Protein AF-A0AAN9JNA8-F1 (afdb_monomer_lite)

Organism: Clitoria ternatea (NCBI:txid43366)

InterPro domains:
  IPR052812 Plant DnaJ domain-containing protein [PTHR44272] (5-127)

pLDDT: mean 75.79, std 13.9, range [40.69, 92.31]

Radius of gyration: 27.5 Å; chains: 1; bounding box: 45×48×91 Å

Foldseek 3Di:
DFWDKDWDDDPPDIDIDIDDDPDFDWFQPQVVLPVVCVPPVLVSVLCNLVSGDGDDGDDDDPDDDDDDDDDPDPPDDDDDDDDDDDDDDPPVVVVVVVVVSVVSVVVNVVSVVVSVVVVVVVCVVVVPPPDVVVVVVVVVVPVPDD

Sequence (146 aa):
MSTSEDSAKTGKVTSAGMYFHGFPVYRLDQTMNFISATKDPDTSFFKELDGFQPYELTELKAGTHVFAVYGDNFFKSANYTIEALCVAPFSEEKDNLRNIEAQILSKRTEISKFEAEYIEVKAMLTESPTHPLLTAVALDTKSVSH

Secondary structure (DSSP, 8-state):
-EEEEEEEEETTEEEEEEEEESS--EE--THHHHHHTTT-HHHHHHTTTTT-EE-------SS--------S-TTS----------PPP-HHHHHHHHHHHHHHHHHHHHHHHHHHHHHHHHHHHHH----HHHHHHHHHTSSS--

Structure (mmCIF, N/CA/C/O backbone):
data_AF-A0AAN9JNA8-F1
#
_entry.id   AF-A0AAN9JNA8-F1
#
loop_
_atom_site.group_PDB
_atom_site.id
_atom_site.type_symbol
_atom_site.label_atom_id
_atom_site.label_alt_id
_atom_site.label_comp_id
_atom_site.label_asym_id
_atom_site.label_entity_id
_atom_site.label_seq_id
_atom_site.pdbx_PDB_ins_code
_atom_site.Cartn_x
_atom_site.Cartn_y
_atom_site.Cartn_z
_atom_site.occupancy
_atom_site.B_iso_or_equiv
_atom_site.auth_seq_id
_atom_site.auth_comp_id
_atom_site.auth_asym_id
_atom_site.auth_atom_id
_atom_site.pdbx_PDB_model_num
ATOM 1 N N . MET A 1 1 ? -4.143 -10.482 -7.829 1.00 65.88 1 MET A N 1
ATOM 2 C CA . MET A 1 1 ? -2.981 -9.603 -7.555 1.00 65.88 1 MET A CA 1
ATOM 3 C C . MET A 1 1 ? -3.491 -8.174 -7.583 1.00 65.88 1 MET A C 1
ATOM 5 O O . MET A 1 1 ? -4.210 -7.867 -8.523 1.00 65.88 1 MET A O 1
ATOM 9 N N . SER A 1 2 ? -3.229 -7.361 -6.560 1.00 71.69 2 SER A N 1
ATOM 10 C CA . SER A 1 2 ? -3.632 -5.946 -6.545 1.00 71.69 2 SER A CA 1
ATOM 11 C C . SER A 1 2 ? -2.586 -5.106 -7.289 1.00 71.69 2 SER A C 1
ATOM 13 O O . SER A 1 2 ? -1.413 -5.480 -7.341 1.00 71.69 2 SER A O 1
ATOM 15 N N . THR A 1 3 ? -3.001 -4.005 -7.912 1.00 75.12 3 THR A N 1
ATOM 16 C CA . THR A 1 3 ? -2.146 -3.166 -8.766 1.00 75.12 3 THR A CA 1
ATOM 17 C C . THR A 1 3 ? -2.055 -1.735 -8.255 1.00 75.12 3 THR A C 1
ATOM 19 O O . THR A 1 3 ? -3.066 -1.054 -8.190 1.00 75.12 3 THR A O 1
ATOM 22 N N . SER A 1 4 ? -0.871 -1.237 -7.924 1.00 79.12 4 SER A N 1
ATOM 23 C CA . SER A 1 4 ? -0.694 0.171 -7.543 1.00 79.12 4 SER A CA 1
ATOM 24 C C . SER A 1 4 ? 0.065 0.924 -8.620 1.00 79.12 4 SER A C 1
ATOM 26 O O . SER A 1 4 ? 0.911 0.349 -9.302 1.00 79.12 4 SER A O 1
ATOM 28 N N . GLU A 1 5 ? -0.224 2.210 -8.751 1.00 86.88 5 GLU A N 1
ATOM 29 C CA . GLU A 1 5 ? 0.395 3.087 -9.737 1.00 86.88 5 GLU A CA 1
ATOM 30 C C . GLU A 1 5 ? 0.983 4.309 -9.037 1.00 86.88 5 GLU A C 1
ATOM 32 O O . GLU A 1 5 ? 0.406 4.818 -8.075 1.00 86.88 5 GLU A O 1
ATOM 37 N N . ASP A 1 6 ? 2.122 4.782 -9.532 1.00 87.31 6 ASP A N 1
ATOM 38 C CA . ASP A 1 6 ? 2.710 6.059 -9.131 1.00 87.31 6 ASP A CA 1
ATOM 39 C C . ASP A 1 6 ? 3.233 6.800 -10.363 1.00 87.31 6 ASP A C 1
ATOM 41 O O . ASP A 1 6 ? 3.589 6.192 -11.376 1.00 87.31 6 ASP A O 1
ATOM 45 N N . SER A 1 7 ? 3.288 8.125 -10.289 1.00 89.25 7 SER A N 1
ATOM 46 C CA . SER A 1 7 ? 3.873 8.959 -11.328 1.00 89.25 7 SER A CA 1
ATOM 47 C C . SER A 1 7 ? 4.664 10.103 -10.713 1.00 89.25 7 SER A C 1
ATOM 49 O O . SER A 1 7 ? 4.205 10.785 -9.800 1.00 89.25 7 SER A O 1
ATOM 51 N N . ALA A 1 8 ? 5.844 10.354 -11.266 1.00 90.69 8 ALA A N 1
ATOM 52 C CA . ALA A 1 8 ? 6.719 11.425 -10.829 1.00 90.69 8 ALA A CA 1
ATOM 53 C C . ALA A 1 8 ? 7.223 12.228 -12.026 1.00 90.69 8 ALA A C 1
ATOM 55 O O . ALA A 1 8 ? 7.444 11.707 -13.122 1.00 90.69 8 ALA A O 1
ATOM 56 N N . LYS A 1 9 ? 7.436 13.526 -11.802 1.00 90.06 9 LYS A N 1
ATOM 57 C CA . LYS A 1 9 ? 8.037 14.429 -12.782 1.00 90.06 9 LYS A CA 1
ATOM 58 C C . LYS A 1 9 ? 9.272 15.082 -12.182 1.00 90.06 9 LYS A C 1
ATOM 60 O O . LYS A 1 9 ? 9.165 15.915 -11.286 1.00 90.06 9 LYS A O 1
ATOM 65 N N . THR A 1 10 ? 10.434 14.752 -12.734 1.00 86.75 10 THR A N 1
ATOM 66 C CA . THR A 1 10 ? 11.727 15.298 -12.314 1.00 86.75 10 THR A CA 1
ATOM 67 C C . THR A 1 10 ? 12.309 16.129 -13.450 1.00 86.75 10 THR A C 1
ATOM 69 O O . THR A 1 10 ? 12.844 15.618 -14.437 1.00 86.75 10 THR A O 1
ATOM 72 N N . GLY A 1 11 ? 12.174 17.452 -13.335 1.00 87.56 11 GLY A N 1
ATOM 73 C CA . GLY A 1 11 ? 12.604 18.395 -14.366 1.00 87.56 11 GLY A CA 1
ATOM 74 C C . GLY A 1 11 ? 11.852 18.189 -15.686 1.00 87.56 11 GLY A C 1
ATOM 75 O O . GLY A 1 11 ? 10.663 18.490 -15.788 1.00 87.56 11 GLY A O 1
ATOM 76 N N . LYS A 1 12 ? 12.563 17.700 -16.710 1.00 83.75 12 LYS A N 1
ATOM 77 C CA . LYS A 1 12 ? 12.007 17.403 -18.046 1.00 83.75 12 LYS A CA 1
ATOM 78 C C . LYS A 1 12 ? 11.647 15.927 -18.247 1.00 83.75 12 LYS A C 1
ATOM 80 O O . LYS A 1 12 ? 11.138 15.583 -19.308 1.00 83.75 12 LYS A O 1
ATOM 85 N N . VAL A 1 13 ? 11.931 15.069 -17.269 1.00 82.31 13 VAL A N 1
ATOM 86 C CA . VAL A 1 13 ? 11.678 13.627 -17.344 1.00 82.31 13 VAL A CA 1
ATOM 87 C C . VAL A 1 13 ? 10.426 13.302 -16.542 1.00 82.31 13 VAL A C 1
ATOM 89 O O . VAL A 1 13 ? 10.232 13.828 -15.445 1.00 82.31 13 VAL A O 1
ATOM 92 N N . THR A 1 14 ? 9.582 12.442 -17.103 1.00 87.81 14 THR A N 1
ATOM 93 C CA . THR A 1 14 ? 8.409 11.887 -16.422 1.00 87.81 14 THR A CA 1
ATOM 94 C C . THR A 1 14 ? 8.615 10.386 -16.293 1.00 87.81 14 THR A C 1
ATOM 96 O O . THR A 1 14 ? 9.056 9.749 -17.248 1.00 87.81 14 THR A O 1
ATOM 99 N N . SER A 1 15 ? 8.312 9.837 -15.126 1.00 88.88 15 SER A N 1
ATOM 100 C CA . SER A 1 15 ? 8.359 8.406 -14.840 1.00 88.88 15 SER A CA 1
ATOM 101 C C . SER A 1 15 ? 7.014 7.955 -14.291 1.00 88.88 15 SER A C 1
ATOM 103 O O . SER A 1 15 ? 6.378 8.690 -13.537 1.00 88.88 15 SER A O 1
ATOM 105 N N . ALA A 1 16 ? 6.601 6.747 -14.652 1.00 89.88 16 ALA A N 1
ATOM 106 C CA . ALA A 1 16 ? 5.421 6.098 -14.102 1.00 89.88 16 ALA A CA 1
ATOM 107 C C . ALA A 1 16 ? 5.783 4.670 -13.690 1.00 89.88 16 ALA A C 1
ATOM 109 O O . ALA A 1 16 ? 6.522 3.989 -14.405 1.00 89.88 16 ALA A O 1
ATOM 110 N N . GLY A 1 17 ? 5.285 4.246 -12.533 1.00 88.56 17 GLY A N 1
ATOM 111 C CA . GLY A 1 17 ? 5.477 2.915 -11.977 1.00 88.56 17 GLY A CA 1
ATOM 112 C C . GLY A 1 17 ? 4.152 2.168 -11.899 1.00 88.56 17 GLY A C 1
ATOM 113 O O . GLY A 1 17 ? 3.141 2.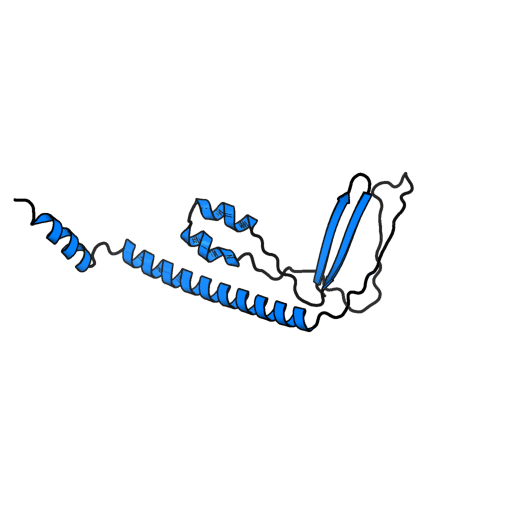742 -11.508 1.00 88.56 17 GLY A O 1
ATOM 114 N N . MET A 1 18 ? 4.179 0.885 -12.257 1.00 87.44 18 MET A N 1
ATOM 115 C CA . MET A 1 18 ? 3.084 -0.069 -12.072 1.00 87.44 18 MET A CA 1
ATOM 116 C C . MET A 1 18 ? 3.588 -1.209 -11.192 1.00 87.44 18 MET A C 1
ATOM 118 O O . MET A 1 18 ? 4.577 -1.864 -11.525 1.00 87.44 18 MET A O 1
ATOM 122 N N . TYR A 1 19 ? 2.907 -1.455 -10.079 1.00 85.44 19 TYR A N 1
ATOM 123 C CA . TYR A 1 19 ? 3.317 -2.408 -9.054 1.00 85.44 19 TYR A CA 1
ATOM 124 C C . TYR A 1 19 ? 2.249 -3.476 -8.874 1.00 85.44 19 TYR A C 1
ATOM 126 O O . TYR A 1 19 ? 1.088 -3.161 -8.632 1.00 85.44 19 TYR A O 1
ATOM 134 N N . PHE A 1 20 ? 2.643 -4.744 -8.943 1.00 82.38 20 PHE A N 1
ATOM 135 C CA . PHE A 1 20 ? 1.740 -5.880 -8.783 1.00 82.38 20 PHE A CA 1
ATOM 136 C C . PHE A 1 20 ? 2.013 -6.559 -7.440 1.00 82.38 20 PHE A C 1
ATOM 138 O O . PHE A 1 20 ? 3.095 -7.100 -7.219 1.00 82.38 20 PHE A O 1
ATOM 145 N N . HIS A 1 21 ? 1.029 -6.562 -6.544 1.00 77.88 21 HIS A N 1
ATOM 146 C CA . HIS A 1 21 ? 1.162 -7.088 -5.190 1.00 77.88 21 HIS A CA 1
ATOM 147 C C . HIS A 1 21 ? 0.342 -8.368 -5.000 1.00 77.88 21 HIS A C 1
ATOM 149 O O . HIS A 1 21 ? -0.845 -8.457 -5.327 1.00 77.88 21 HIS A O 1
ATOM 155 N N . GLY A 1 22 ? 0.975 -9.391 -4.424 1.00 74.81 22 GLY A N 1
ATOM 156 C CA . GLY A 1 22 ? 0.338 -10.666 -4.070 1.00 74.81 22 GLY A CA 1
ATOM 157 C C . GLY A 1 22 ? -0.493 -10.626 -2.779 1.00 74.81 22 GLY A C 1
ATOM 158 O O . GLY A 1 22 ? -0.688 -11.672 -2.158 1.00 74.81 22 GLY A O 1
ATOM 159 N N . PHE A 1 23 ? -0.905 -9.440 -2.333 1.00 76.25 23 PHE A N 1
ATOM 160 C CA . PHE A 1 23 ? -1.652 -9.181 -1.101 1.00 76.25 23 PHE A CA 1
ATOM 161 C C . PHE A 1 23 ? -2.573 -7.959 -1.304 1.00 76.25 23 PHE A C 1
ATOM 163 O O . PHE A 1 23 ? -2.343 -7.182 -2.236 1.00 76.25 23 PHE A O 1
ATOM 170 N N . PRO A 1 24 ? -3.659 -7.812 -0.525 1.00 75.25 24 PRO A N 1
ATOM 171 C CA . PRO A 1 24 ? -4.520 -6.634 -0.614 1.00 75.25 24 PRO A CA 1
ATOM 172 C C . PRO A 1 24 ? -3.742 -5.370 -0.233 1.00 75.25 24 PRO A C 1
ATOM 174 O O . PRO A 1 24 ? -2.963 -5.378 0.709 1.00 75.25 24 PRO A O 1
ATOM 177 N N . VAL A 1 25 ? -3.959 -4.282 -0.968 1.00 76.75 25 VAL A N 1
ATOM 178 C CA . VAL A 1 25 ? -3.448 -2.956 -0.599 1.00 76.75 25 VAL A CA 1
ATOM 179 C C . VAL A 1 25 ? -4.582 -2.224 0.105 1.00 76.75 25 VAL A C 1
ATOM 181 O O . VAL A 1 25 ? -5.724 -2.314 -0.337 1.00 76.75 25 VAL A O 1
ATOM 184 N N . TYR A 1 26 ? -4.294 -1.516 1.191 1.00 76.81 26 TYR A N 1
ATOM 185 C CA . TYR A 1 26 ? -5.291 -0.738 1.925 1.00 76.81 26 TYR A CA 1
ATOM 186 C C . TYR A 1 26 ? -5.103 0.743 1.643 1.00 76.81 26 TYR A C 1
ATOM 188 O O . TYR A 1 26 ? -3.976 1.242 1.601 1.00 76.81 26 TYR A O 1
ATOM 196 N N . ARG A 1 27 ? -6.214 1.460 1.476 1.00 71.00 27 ARG A N 1
ATOM 197 C CA . ARG A 1 27 ? -6.192 2.921 1.464 1.00 71.00 27 ARG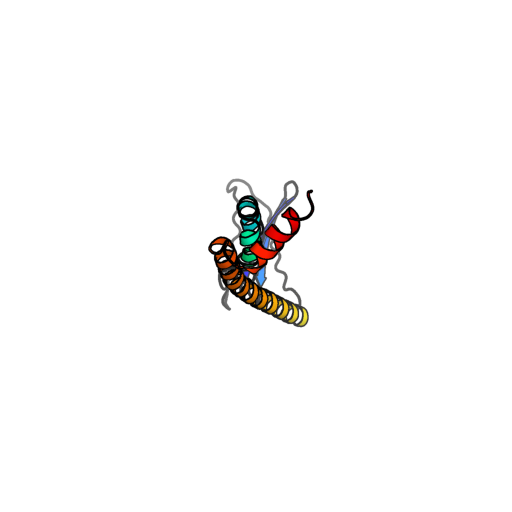 A CA 1
ATOM 198 C C . ARG A 1 27 ? -6.362 3.395 2.900 1.00 71.00 27 ARG A C 1
ATOM 200 O O . ARG A 1 27 ? -7.215 2.889 3.615 1.00 71.00 27 ARG A O 1
ATOM 207 N N . LEU A 1 28 ? -5.553 4.361 3.309 1.00 68.38 28 LEU A N 1
ATOM 208 C CA . LEU A 1 28 ? -5.748 5.129 4.535 1.00 68.38 28 LEU A CA 1
ATOM 209 C C . LEU A 1 28 ? -6.056 6.555 4.099 1.00 68.38 28 LEU A C 1
ATOM 211 O O . LEU A 1 28 ? -5.143 7.342 3.854 1.00 68.38 28 LEU A O 1
ATOM 215 N N . ASP A 1 29 ? -7.337 6.880 3.918 1.00 63.69 29 ASP A N 1
ATOM 216 C CA . ASP A 1 29 ? -7.716 8.255 3.590 1.00 63.69 29 ASP A CA 1
ATOM 217 C C . ASP A 1 29 ? -7.713 9.121 4.856 1.00 63.69 29 ASP A C 1
ATOM 219 O O . ASP A 1 29 ? -8.734 9.331 5.505 1.00 63.69 29 ASP A O 1
ATOM 223 N N . GLN A 1 30 ? -6.531 9.619 5.222 1.00 56.78 30 GLN A N 1
ATOM 224 C CA . GLN A 1 30 ? -6.364 10.518 6.366 1.00 56.78 30 GLN A CA 1
ATOM 225 C C . GLN A 1 30 ? -7.066 11.871 6.157 1.00 56.78 30 GLN A C 1
ATOM 227 O O . GLN A 1 30 ? -7.362 12.565 7.127 1.00 56.78 30 GLN A O 1
ATOM 232 N N . THR A 1 31 ? -7.368 12.254 4.910 1.00 55.25 31 THR A N 1
ATOM 233 C CA . THR A 1 31 ? -7.917 13.583 4.589 1.00 55.25 31 THR A CA 1
ATOM 234 C C . THR A 1 31 ? -9.409 13.664 4.921 1.00 55.25 31 THR A C 1
ATOM 236 O O . THR A 1 31 ? -9.905 14.726 5.298 1.00 55.25 31 THR A O 1
ATOM 239 N N . MET A 1 32 ? -10.108 12.525 4.876 1.00 53.78 32 MET A N 1
ATOM 240 C CA . MET A 1 32 ? -11.522 12.406 5.245 1.00 53.78 32 MET A CA 1
ATOM 241 C C . MET A 1 32 ? -11.773 12.710 6.740 1.00 53.78 32 MET A C 1
ATOM 243 O O . MET A 1 32 ? -12.819 13.260 7.079 1.00 53.78 32 MET A O 1
ATOM 247 N N . ASN A 1 33 ? -10.799 12.435 7.623 1.00 54.12 33 ASN A N 1
ATOM 248 C CA . ASN A 1 33 ? -10.950 12.571 9.082 1.00 54.12 33 ASN A CA 1
ATOM 249 C C . ASN A 1 33 ? -10.790 14.008 9.611 1.00 54.12 33 ASN A C 1
ATOM 251 O O . ASN A 1 33 ? -11.372 14.358 10.640 1.00 54.12 33 ASN A O 1
ATOM 255 N N . PHE A 1 34 ? -10.042 14.875 8.919 1.00 52.09 34 PHE A N 1
ATOM 256 C CA . PHE A 1 34 ? -9.763 16.233 9.412 1.00 52.09 34 PHE A CA 1
ATOM 257 C C . PHE A 1 34 ? -10.968 17.181 9.320 1.00 52.09 34 PHE A C 1
ATOM 259 O O . PHE A 1 34 ? -11.140 18.054 10.172 1.00 52.09 34 PHE A O 1
ATOM 266 N N . ILE A 1 35 ? -11.825 17.022 8.306 1.00 54.03 35 ILE A N 1
ATOM 267 C CA . ILE A 1 35 ? -12.976 17.917 8.090 1.00 54.03 35 ILE A CA 1
ATOM 268 C C . ILE A 1 35 ? -14.110 17.609 9.087 1.00 54.03 35 ILE A C 1
ATOM 270 O O . ILE A 1 35 ? -14.823 18.519 9.507 1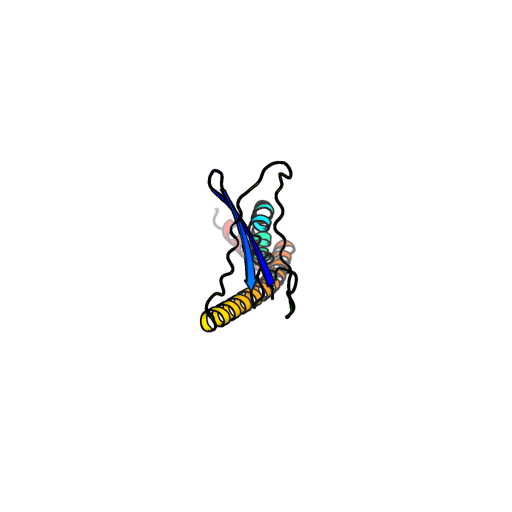.00 54.03 35 ILE A O 1
ATOM 274 N N . SER A 1 36 ? -14.255 16.354 9.525 1.00 53.19 36 SER A N 1
ATOM 275 C CA . SER A 1 36 ? -15.228 15.946 10.552 1.00 53.19 36 SER A CA 1
ATOM 276 C C . SER A 1 36 ? -14.819 16.328 11.980 1.00 53.19 36 SER A C 1
ATOM 278 O O . SER A 1 36 ? -15.693 16.614 12.799 1.00 53.19 36 SER A O 1
ATOM 280 N N . ALA A 1 37 ? -13.515 16.402 12.270 1.00 55.03 37 ALA A N 1
ATOM 281 C CA . ALA A 1 37 ? -12.973 16.684 13.607 1.00 55.03 37 ALA A CA 1
ATOM 282 C C . ALA A 1 37 ? -13.308 18.076 14.167 1.00 55.03 37 ALA A C 1
ATOM 284 O O . ALA A 1 37 ? -13.290 18.283 15.376 1.00 55.03 37 ALA A O 1
ATOM 285 N N . THR A 1 38 ? -13.656 19.039 13.311 1.00 57.31 38 THR A N 1
ATOM 286 C CA . THR A 1 38 ? -13.967 20.417 13.736 1.00 57.31 38 THR A CA 1
ATOM 287 C C . THR A 1 38 ? -15.411 20.626 14.196 1.00 57.31 38 THR A C 1
ATOM 289 O O . THR A 1 38 ? -15.708 21.676 14.763 1.00 57.31 38 THR A O 1
ATOM 292 N N . LYS A 1 39 ? -16.315 19.662 13.972 1.00 62.19 39 LYS A N 1
ATOM 293 C CA . LYS A 1 39 ? -17.730 19.764 14.379 1.00 62.19 39 LYS A CA 1
ATOM 294 C C . LYS A 1 39 ? -18.094 18.864 15.556 1.00 62.19 39 LYS A C 1
ATOM 296 O O . LYS A 1 39 ? -18.938 19.258 16.353 1.00 62.19 39 LYS A O 1
ATOM 301 N N . ASP A 1 40 ? -17.472 17.692 15.656 1.00 73.81 40 ASP A N 1
ATOM 302 C CA . ASP A 1 40 ? -17.687 16.742 16.747 1.00 73.81 40 ASP A CA 1
ATOM 303 C C . ASP A 1 40 ? -16.400 15.929 16.994 1.00 73.81 40 ASP A C 1
ATOM 305 O O . ASP A 1 40 ? -16.125 14.972 16.259 1.00 73.81 40 ASP A O 1
ATOM 309 N N . PRO A 1 41 ? -15.575 16.333 17.978 1.00 74.44 41 PRO A N 1
ATOM 310 C CA . PRO A 1 41 ? -14.294 15.689 18.239 1.00 74.44 41 PRO A CA 1
ATOM 311 C C . PRO A 1 41 ? -14.452 14.227 18.680 1.00 74.44 41 PRO A C 1
ATOM 313 O O . PRO A 1 41 ? -13.637 13.399 18.273 1.00 74.44 41 PRO A O 1
ATOM 316 N N . ASP A 1 42 ? -15.519 13.883 19.411 1.00 76.81 42 ASP A N 1
ATOM 317 C CA . ASP A 1 42 ? -15.756 12.515 19.892 1.00 76.81 42 ASP A CA 1
ATOM 318 C C . ASP A 1 42 ? -16.049 11.584 18.706 1.00 76.81 42 ASP A C 1
ATOM 320 O O . ASP A 1 42 ? -15.375 10.574 18.506 1.00 76.81 42 ASP A O 1
ATOM 324 N N . THR A 1 43 ? -16.987 11.978 17.841 1.00 75.31 43 THR A N 1
ATOM 325 C CA . THR A 1 43 ? -17.338 11.209 16.634 1.00 75.31 43 THR A CA 1
ATOM 326 C C . THR A 1 43 ? -16.166 11.110 15.650 1.00 75.31 43 THR A C 1
ATOM 328 O O . THR A 1 43 ? -16.033 10.123 14.928 1.00 75.31 43 THR A O 1
ATOM 331 N N . SER A 1 44 ? -15.292 12.118 15.598 1.00 74.81 44 SER A N 1
ATOM 332 C CA . SER A 1 44 ? -14.120 12.084 14.717 1.00 74.81 44 SER A CA 1
ATOM 333 C C . SER A 1 44 ? -13.065 11.070 15.148 1.00 74.81 44 SER A C 1
ATOM 335 O O . SER A 1 44 ? -12.444 10.445 14.290 1.00 74.81 44 SER A O 1
ATOM 337 N N . PHE A 1 45 ? -12.912 10.866 16.459 1.00 80.44 45 PHE A N 1
ATOM 338 C CA . PHE A 1 45 ? -12.012 9.863 17.012 1.00 80.44 45 PHE A CA 1
ATOM 339 C C . PHE A 1 45 ? -12.507 8.446 16.693 1.00 80.44 45 PHE A C 1
ATOM 341 O O . PHE A 1 45 ? -11.740 7.611 16.219 1.00 80.44 45 PHE A O 1
ATOM 348 N N . PHE A 1 46 ? -13.808 8.180 16.860 1.00 82.31 46 PHE A N 1
ATOM 349 C CA . PHE A 1 46 ? -14.371 6.853 16.571 1.00 82.31 46 PHE A CA 1
ATOM 350 C C . PHE A 1 46 ? -14.308 6.469 15.088 1.00 82.31 46 PHE A C 1
ATOM 352 O O . PHE A 1 46 ? -14.176 5.293 14.752 1.00 82.31 46 PHE A O 1
ATOM 359 N N . LYS A 1 47 ? -14.313 7.460 14.192 1.00 81.25 47 LYS A N 1
ATOM 360 C CA . LYS A 1 47 ? -14.233 7.250 12.740 1.00 81.25 47 LYS A CA 1
ATOM 361 C C . LYS A 1 47 ? -12.810 7.216 12.196 1.00 81.25 47 LYS A C 1
ATOM 363 O O . LYS A 1 47 ? -12.627 7.036 10.994 1.00 81.25 47 LYS A O 1
ATOM 368 N N . GLU A 1 48 ? -11.790 7.329 13.049 1.00 80.19 48 GLU A N 1
ATOM 369 C CA . GLU A 1 48 ? -10.403 7.457 12.597 1.00 80.19 48 GLU A CA 1
ATOM 370 C C . GLU A 1 48 ? -9.957 6.273 11.717 1.00 80.19 48 GLU A C 1
ATOM 372 O O . GLU A 1 48 ? -9.264 6.453 10.712 1.00 80.19 48 GLU A O 1
ATOM 377 N N . LEU A 1 49 ? -10.427 5.065 12.044 1.00 80.88 49 LEU A N 1
ATOM 378 C CA . LEU A 1 49 ? -10.111 3.836 11.314 1.00 80.88 49 LEU A CA 1
ATOM 379 C C . LEU A 1 49 ? -11.117 3.474 10.209 1.00 80.88 49 LEU A C 1
ATOM 381 O O . LEU A 1 49 ? -10.902 2.481 9.514 1.00 80.88 49 LEU A O 1
ATOM 385 N N . ASP A 1 50 ? -12.184 4.248 9.986 1.00 77.31 50 ASP A N 1
ATOM 386 C CA . ASP A 1 50 ? -13.173 3.932 8.939 1.00 77.31 50 ASP A CA 1
ATOM 387 C C . ASP A 1 50 ? -12.610 4.037 7.524 1.00 77.31 50 ASP A C 1
ATOM 389 O O . ASP A 1 50 ? -13.064 3.337 6.609 1.00 77.31 50 ASP A O 1
ATOM 393 N N . GLY A 1 51 ? -11.591 4.882 7.366 1.00 73.88 51 GLY A N 1
ATOM 394 C CA . GLY A 1 51 ? -10.840 5.015 6.129 1.00 73.88 51 GLY A CA 1
ATOM 395 C C . GLY A 1 51 ? -10.003 3.783 5.795 1.00 73.88 51 GLY A C 1
ATOM 396 O O . GLY A 1 51 ? -9.640 3.641 4.633 1.00 73.88 51 GLY A O 1
ATOM 397 N N . PHE A 1 52 ? -9.718 2.894 6.760 1.00 80.75 52 PHE A N 1
ATOM 398 C CA . PHE A 1 52 ? -8.959 1.664 6.530 1.00 80.75 52 PHE A CA 1
ATOM 399 C C . PHE A 1 52 ? -9.835 0.628 5.822 1.00 80.75 52 PHE A C 1
ATOM 401 O O . PHE A 1 52 ? -10.523 -0.191 6.442 1.00 80.75 52 PHE A O 1
ATOM 408 N N . GLN A 1 53 ? -9.825 0.693 4.494 1.00 73.19 53 GLN A N 1
ATOM 409 C CA . GLN A 1 53 ? -10.575 -0.212 3.631 1.00 73.19 53 GLN A CA 1
ATOM 410 C C . GLN A 1 53 ? -9.643 -0.884 2.620 1.00 73.19 53 GLN A C 1
ATOM 412 O O . GLN A 1 53 ? -8.708 -0.236 2.127 1.00 73.19 53 GLN A O 1
ATOM 417 N N . PRO A 1 54 ? -9.881 -2.173 2.302 1.00 73.75 54 PRO A N 1
ATOM 418 C CA . PRO A 1 54 ? -9.209 -2.825 1.190 1.00 73.75 54 PRO A CA 1
ATOM 419 C C . PRO A 1 54 ? -9.463 -2.015 -0.078 1.00 73.75 54 PRO A C 1
ATOM 421 O O . PRO A 1 54 ? -10.603 -1.690 -0.407 1.00 73.75 54 PRO A O 1
ATOM 424 N N . TYR A 1 55 ? -8.398 -1.662 -0.775 1.00 69.69 55 TYR A N 1
ATOM 425 C CA . TYR A 1 55 ? -8.484 -0.933 -2.023 1.00 69.69 55 TYR A CA 1
ATOM 426 C C . TYR A 1 55 ? -8.862 -1.924 -3.133 1.00 69.69 55 TYR A C 1
ATOM 428 O O . TYR A 1 55 ? -8.139 -2.894 -3.382 1.00 69.69 55 TYR A O 1
ATOM 436 N N . GLU A 1 56 ? -10.024 -1.723 -3.764 1.00 57.97 56 GLU A N 1
ATOM 437 C CA . GLU A 1 56 ? -10.449 -2.539 -4.903 1.00 57.97 56 GLU A CA 1
ATOM 438 C C . GLU A 1 56 ? -9.544 -2.242 -6.096 1.00 57.97 56 GLU A C 1
ATOM 440 O O . GLU A 1 56 ? -9.547 -1.142 -6.646 1.00 57.97 56 GLU A O 1
ATOM 445 N N . LEU A 1 57 ? -8.753 -3.235 -6.491 1.00 61.97 57 LEU A N 1
ATOM 446 C CA . LEU A 1 57 ? -7.861 -3.130 -7.632 1.00 61.97 57 LEU A CA 1
ATOM 447 C C . LEU A 1 57 ? -8.023 -4.314 -8.562 1.00 61.97 57 LEU A C 1
ATOM 449 O O . LEU A 1 57 ? -8.207 -5.456 -8.137 1.00 61.97 57 LEU A O 1
ATOM 453 N N . THR A 1 58 ? -7.911 -3.995 -9.845 1.00 61.94 58 THR A N 1
ATOM 454 C CA . THR A 1 58 ? -8.021 -4.897 -10.982 1.00 61.94 58 THR A CA 1
ATOM 455 C C . THR A 1 58 ? -7.144 -6.127 -10.782 1.00 61.94 58 THR A C 1
ATOM 457 O O . THR A 1 58 ? -5.917 -6.043 -10.731 1.00 61.94 58 THR A O 1
ATOM 460 N N . GLU A 1 59 ? -7.773 -7.295 -10.669 1.00 64.81 59 GLU A N 1
ATOM 461 C CA . GLU A 1 59 ? -7.041 -8.543 -10.518 1.00 64.81 59 GLU A CA 1
ATOM 462 C C . GLU A 1 59 ? -6.320 -8.897 -11.823 1.00 64.81 59 GLU A C 1
ATOM 464 O O . GLU A 1 59 ? -6.948 -9.245 -12.826 1.00 64.81 59 GLU A O 1
ATOM 469 N N . LEU A 1 60 ? -4.985 -8.883 -11.799 1.00 73.25 60 LEU A N 1
ATOM 470 C CA . LEU A 1 60 ? -4.203 -9.444 -12.895 1.00 73.25 60 LEU A CA 1
ATOM 471 C C . LEU A 1 60 ? -4.185 -10.978 -12.794 1.00 73.25 60 LEU A C 1
ATOM 473 O O . LEU A 1 60 ? -3.592 -11.543 -11.871 1.00 73.25 60 LEU A O 1
ATOM 477 N N . LYS A 1 61 ? -4.843 -11.653 -13.742 1.00 79.50 61 LYS A N 1
ATOM 478 C CA . LYS A 1 61 ? -4.862 -13.123 -13.834 1.00 79.50 61 LYS A CA 1
ATOM 479 C C . LYS A 1 61 ? -3.560 -13.662 -14.421 1.00 79.50 61 LYS A C 1
ATOM 481 O O . LYS A 1 61 ? -2.879 -12.971 -15.173 1.00 79.50 61 LYS A O 1
ATOM 486 N N . ALA A 1 62 ? -3.226 -14.917 -14.127 1.00 81.75 62 ALA A N 1
ATOM 487 C CA . ALA A 1 62 ? -2.118 -15.587 -14.802 1.00 81.75 62 ALA A CA 1
ATOM 488 C C . ALA A 1 62 ? -2.375 -15.634 -16.318 1.00 81.75 62 ALA A C 1
ATOM 490 O O . ALA A 1 62 ? -3.459 -16.022 -16.754 1.00 81.75 62 ALA A O 1
ATOM 491 N N . GLY A 1 63 ? -1.390 -15.223 -17.114 1.00 85.56 63 GLY A N 1
ATOM 492 C CA . GLY A 1 63 ? -1.517 -15.179 -18.566 1.00 85.56 63 GLY A CA 1
ATOM 493 C C . GLY A 1 63 ? -0.564 -14.186 -19.217 1.00 85.56 63 GLY A C 1
ATOM 494 O O . GLY A 1 63 ? 0.256 -13.551 -18.555 1.00 85.56 63 GLY A O 1
ATOM 495 N N . THR A 1 64 ? -0.677 -14.074 -20.535 1.00 88.12 64 THR A N 1
ATOM 496 C CA . THR A 1 64 ? 0.043 -13.071 -21.318 1.00 88.12 64 THR A CA 1
ATOM 497 C C . THR A 1 64 ? -0.675 -11.733 -21.213 1.00 88.12 64 THR A C 1
ATOM 499 O O . THR A 1 64 ? -1.854 -11.636 -21.549 1.00 88.12 64 THR A O 1
ATOM 502 N N . HIS A 1 65 ? 0.058 -10.705 -20.794 1.00 84.19 65 HIS A N 1
ATOM 503 C CA . HIS A 1 65 ? -0.434 -9.333 -20.688 1.00 84.19 65 HIS A CA 1
ATOM 504 C C . HIS A 1 65 ? 0.292 -8.439 -21.680 1.00 84.19 65 HIS A C 1
ATOM 506 O O . HIS A 1 65 ? 1.482 -8.625 -21.936 1.00 84.19 65 HIS A O 1
ATOM 512 N N . VAL A 1 66 ? -0.431 -7.475 -22.242 1.00 86.50 66 VAL A N 1
ATOM 513 C CA . VAL A 1 66 ? 0.114 -6.501 -23.187 1.00 86.50 66 VAL A CA 1
ATOM 514 C C . VAL A 1 66 ? 0.136 -5.141 -22.510 1.00 86.50 66 VAL A C 1
ATOM 516 O O . VAL A 1 66 ? -0.898 -4.651 -22.065 1.00 86.50 66 VAL A O 1
ATOM 519 N N . PHE A 1 67 ? 1.318 -4.533 -22.465 1.00 81.81 67 PHE A N 1
ATOM 520 C CA . PHE A 1 67 ? 1.514 -3.173 -21.979 1.00 81.81 67 PHE A CA 1
ATOM 521 C C . PHE A 1 67 ? 1.767 -2.257 -23.170 1.00 81.81 67 PHE A C 1
ATOM 523 O O . PHE A 1 67 ? 2.615 -2.551 -24.013 1.00 81.81 67 PHE A O 1
ATOM 530 N N . ALA A 1 68 ? 1.029 -1.155 -23.240 1.00 83.56 68 ALA A N 1
ATOM 531 C CA . ALA A 1 68 ? 1.167 -0.167 -24.297 1.00 83.56 68 ALA A CA 1
ATOM 532 C C . ALA A 1 68 ? 1.575 1.180 -23.695 1.00 83.56 68 ALA A C 1
ATOM 534 O O . ALA A 1 68 ? 0.966 1.652 -22.737 1.00 83.56 68 ALA A O 1
ATOM 535 N N . VAL A 1 69 ? 2.614 1.789 -24.266 1.00 79.94 69 VAL A N 1
ATOM 536 C CA . VAL A 1 69 ? 3.106 3.112 -23.873 1.00 79.94 69 VAL A CA 1
ATOM 537 C C . VAL A 1 69 ? 2.709 4.099 -24.960 1.00 79.94 69 VAL A C 1
ATOM 539 O O . VAL A 1 69 ? 3.123 3.955 -26.110 1.00 79.94 69 VAL A O 1
ATOM 542 N N . TYR A 1 70 ? 1.903 5.094 -24.594 1.00 79.69 70 TYR A N 1
ATOM 543 C CA . TYR A 1 70 ? 1.445 6.137 -25.506 1.00 79.69 70 TYR A CA 1
ATOM 544 C C . TYR A 1 70 ? 2.035 7.485 -25.105 1.00 79.69 70 TYR A C 1
ATOM 546 O O . TYR A 1 70 ? 2.018 7.865 -23.935 1.00 79.69 70 TYR A O 1
ATOM 554 N N . GLY A 1 71 ? 2.555 8.209 -26.093 1.00 76.25 71 GLY A N 1
ATOM 555 C CA . GLY A 1 71 ? 2.940 9.603 -25.935 1.00 76.25 71 GLY A CA 1
ATOM 556 C C . GLY A 1 71 ? 1.743 10.527 -26.116 1.00 76.25 71 GLY A C 1
ATOM 557 O O . GLY A 1 71 ? 0.876 10.285 -26.952 1.00 76.25 71 GLY A O 1
ATOM 558 N N . ASP A 1 72 ? 1.733 11.623 -25.369 1.00 75.81 72 ASP A N 1
ATOM 559 C CA . ASP A 1 72 ? 0.806 12.742 -25.550 1.00 75.81 72 ASP A CA 1
ATOM 560 C C . ASP A 1 72 ? 1.075 13.528 -26.853 1.00 75.81 72 ASP A C 1
ATOM 562 O O . ASP A 1 72 ? 0.187 14.189 -27.389 1.00 75.81 72 ASP A O 1
ATOM 566 N N . ASN A 1 73 ? 2.292 13.427 -27.401 1.00 74.00 73 ASN A N 1
ATOM 567 C CA . ASN A 1 73 ? 2.725 14.107 -28.618 1.00 74.00 73 ASN A CA 1
ATOM 568 C C . ASN A 1 73 ? 2.959 13.141 -29.787 1.00 74.00 73 ASN A C 1
ATOM 570 O O . ASN A 1 73 ? 4.033 12.565 -29.929 1.00 74.00 73 ASN A O 1
ATOM 574 N N . PHE A 1 74 ? 2.000 13.068 -30.711 1.00 74.44 74 PHE A N 1
ATOM 575 C CA . PHE A 1 74 ? 2.131 12.292 -31.955 1.00 74.44 74 PHE A CA 1
ATOM 576 C C . PHE A 1 74 ? 3.119 12.895 -32.969 1.00 74.44 74 PHE A C 1
ATOM 578 O O . PHE A 1 74 ? 3.587 12.204 -33.869 1.00 74.44 74 PHE A O 1
ATOM 585 N N . PHE A 1 75 ? 3.444 14.186 -32.840 1.00 77.69 75 PHE A N 1
ATOM 586 C CA . PHE A 1 75 ? 4.276 14.921 -33.803 1.00 77.69 75 PHE A CA 1
ATOM 587 C C . PHE A 1 75 ? 5.774 14.913 -33.477 1.00 77.69 75 PHE A C 1
ATOM 589 O O . PHE A 1 75 ? 6.577 15.372 -34.288 1.00 77.69 75 PHE A O 1
ATOM 596 N N . LYS A 1 76 ? 6.168 14.445 -32.288 1.00 78.69 76 LYS A N 1
ATOM 597 C CA . LYS A 1 76 ? 7.563 14.459 -31.834 1.00 78.69 76 LYS A CA 1
ATOM 598 C C . LYS A 1 76 ? 7.946 13.085 -31.313 1.00 78.69 76 LYS A C 1
ATOM 600 O O . LYS A 1 76 ? 7.255 12.527 -30.472 1.00 78.69 76 LYS A O 1
ATOM 605 N N . SER A 1 77 ? 9.075 12.569 -31.785 1.00 78.50 77 SER A N 1
ATOM 606 C CA . SER A 1 77 ? 9.657 11.345 -31.244 1.00 78.50 77 SER A CA 1
ATOM 607 C C . SER A 1 77 ? 10.069 11.558 -29.788 1.00 78.50 77 SER A C 1
ATOM 609 O O . SER A 1 77 ? 10.744 12.542 -29.473 1.00 78.50 77 SER A O 1
ATOM 611 N N . ALA A 1 78 ? 9.718 10.612 -28.927 1.00 80.12 78 ALA A N 1
ATOM 612 C CA . ALA A 1 78 ? 10.172 10.549 -27.548 1.00 80.12 78 ALA A CA 1
ATOM 613 C C . ALA A 1 78 ? 10.951 9.250 -27.326 1.00 80.12 78 ALA A C 1
ATOM 615 O O . ALA A 1 78 ? 10.685 8.235 -27.970 1.00 80.12 78 ALA A O 1
ATOM 616 N N . ASN A 1 79 ? 11.930 9.301 -26.427 1.00 85.38 79 ASN A N 1
ATOM 617 C CA . ASN A 1 79 ? 12.663 8.120 -25.992 1.00 85.38 79 ASN A CA 1
ATOM 618 C C . ASN A 1 79 ? 12.005 7.595 -24.720 1.00 85.38 79 ASN A C 1
ATOM 620 O O . ASN A 1 79 ? 11.830 8.353 -23.766 1.00 85.38 79 ASN A O 1
ATOM 624 N N . TYR A 1 80 ? 11.667 6.310 -24.718 1.00 85.44 80 TYR A N 1
ATOM 625 C CA . TYR A 1 80 ? 11.085 5.626 -23.572 1.00 85.44 80 TYR A CA 1
ATOM 626 C C . TYR A 1 80 ? 12.012 4.501 -23.135 1.00 85.44 80 TYR A C 1
ATOM 628 O O . TYR A 1 80 ? 12.535 3.763 -23.971 1.00 85.44 80 TYR A O 1
ATOM 636 N N . THR A 1 81 ? 12.160 4.352 -21.826 1.00 89.12 81 THR A N 1
ATOM 637 C CA . THR A 1 81 ? 12.810 3.199 -21.209 1.00 89.12 81 THR A CA 1
ATOM 638 C C . THR A 1 81 ? 11.753 2.475 -20.395 1.00 89.12 81 THR A C 1
ATOM 640 O O . THR A 1 81 ? 11.068 3.100 -19.587 1.00 89.12 81 THR A O 1
ATOM 643 N N . ILE A 1 82 ? 11.597 1.175 -20.636 1.00 88.56 82 ILE A N 1
ATOM 644 C CA . ILE A 1 82 ? 10.691 0.315 -19.875 1.00 88.56 82 ILE A CA 1
ATOM 645 C C . ILE A 1 82 ? 11.559 -0.662 -19.097 1.00 88.56 82 ILE A C 1
ATOM 647 O O . ILE A 1 82 ? 12.360 -1.385 -19.688 1.00 88.56 82 ILE A O 1
ATOM 651 N N . GLU A 1 83 ? 11.379 -0.689 -17.783 1.00 90.06 83 GLU A N 1
ATOM 652 C CA . GLU A 1 83 ? 12.088 -1.597 -16.890 1.00 90.06 83 GLU A CA 1
ATOM 653 C C . GLU A 1 83 ? 11.076 -2.480 -16.167 1.00 90.06 83 GLU A C 1
ATOM 655 O O . GLU A 1 83 ? 10.073 -2.002 -15.637 1.00 90.06 83 GLU A O 1
ATOM 660 N N . ALA A 1 84 ? 11.340 -3.785 -16.166 1.00 88.50 84 ALA A N 1
ATOM 661 C CA . ALA A 1 84 ? 10.559 -4.766 -15.433 1.00 88.50 84 ALA A CA 1
ATOM 662 C C . ALA A 1 84 ? 11.453 -5.382 -14.359 1.00 88.50 84 ALA A C 1
ATOM 664 O O . ALA A 1 84 ? 12.449 -6.038 -14.664 1.00 88.50 84 ALA A O 1
ATOM 665 N N . LEU A 1 85 ? 11.095 -5.156 -13.099 1.00 86.31 85 LEU A N 1
ATOM 666 C CA . LEU A 1 85 ? 11.836 -5.648 -11.946 1.00 86.31 85 LEU A CA 1
ATOM 667 C C . LEU A 1 85 ? 10.976 -6.665 -11.204 1.00 86.31 85 LEU A C 1
ATOM 669 O O . LEU A 1 85 ? 9.868 -6.359 -10.766 1.00 86.31 85 LEU A O 1
ATOM 673 N N . CYS A 1 86 ? 11.497 -7.882 -11.058 1.00 82.25 86 CYS A N 1
ATOM 674 C CA . CYS A 1 86 ? 10.918 -8.870 -10.159 1.00 82.25 86 CYS A CA 1
ATOM 675 C C . CYS A 1 86 ? 11.588 -8.705 -8.797 1.00 82.25 86 CYS A C 1
ATOM 677 O O . CYS A 1 86 ? 12.791 -8.931 -8.659 1.00 82.25 86 CYS A O 1
ATOM 679 N N . VAL A 1 87 ? 10.820 -8.263 -7.807 1.00 78.31 87 VAL A N 1
ATOM 680 C CA . VAL A 1 87 ? 11.322 -8.112 -6.440 1.00 78.31 87 VAL A CA 1
ATOM 681 C C . VAL A 1 87 ? 11.509 -9.501 -5.825 1.00 78.31 87 VAL A C 1
ATOM 683 O O . VAL A 1 87 ? 10.755 -10.430 -6.122 1.00 78.31 87 VAL A O 1
ATOM 686 N N . ALA A 1 88 ? 12.531 -9.651 -4.981 1.00 80.75 88 ALA A N 1
ATOM 687 C CA . ALA A 1 88 ? 12.761 -10.887 -4.244 1.00 80.75 88 ALA A CA 1
ATOM 688 C C . ALA A 1 88 ? 11.524 -11.280 -3.403 1.00 80.75 88 ALA A C 1
ATOM 690 O O . ALA A 1 88 ? 10.742 -10.410 -3.004 1.00 80.75 88 ALA A O 1
ATOM 691 N N . PRO A 1 89 ? 11.331 -12.578 -3.107 1.00 75.38 89 PRO A N 1
ATOM 692 C CA . PRO A 1 89 ? 10.271 -13.011 -2.204 1.00 75.38 89 PRO A CA 1
ATOM 693 C C . PRO A 1 89 ? 10.429 -12.348 -0.826 1.00 75.38 89 PRO A C 1
ATOM 695 O O . PRO A 1 89 ? 11.521 -12.363 -0.270 1.00 75.38 89 PRO A O 1
ATOM 698 N N . PHE A 1 90 ? 9.342 -11.807 -0.273 1.00 78.44 90 PHE A N 1
ATOM 699 C CA . PHE A 1 90 ? 9.305 -11.087 1.014 1.00 78.44 90 PHE A CA 1
ATOM 700 C C . PHE A 1 90 ? 8.364 -11.796 2.012 1.00 78.44 90 PHE A C 1
ATOM 702 O O . PHE A 1 90 ? 7.412 -11.221 2.533 1.00 78.44 90 PHE A O 1
ATOM 709 N N . SER A 1 91 ? 8.521 -13.114 2.186 1.00 78.69 91 SER A N 1
ATOM 710 C CA . SER A 1 91 ? 7.514 -13.949 2.865 1.00 78.69 91 SER A CA 1
ATOM 711 C C . SER A 1 91 ? 7.281 -13.590 4.335 1.00 78.69 91 SER A C 1
ATOM 713 O O . SER A 1 91 ? 6.133 -13.587 4.768 1.00 78.69 91 SER A O 1
ATOM 715 N N . GLU A 1 92 ? 8.332 -13.269 5.091 1.00 84.25 92 GLU A N 1
ATOM 716 C CA . GLU A 1 92 ? 8.213 -12.945 6.519 1.00 84.25 92 GLU A CA 1
ATOM 717 C C . GLU A 1 92 ? 7.563 -11.572 6.725 1.00 84.25 92 GLU A C 1
ATOM 719 O O . GLU A 1 92 ? 6.615 -11.426 7.499 1.00 84.25 92 GLU A O 1
ATOM 724 N N . GLU A 1 93 ? 8.012 -10.567 5.973 1.00 85.00 93 GLU A N 1
ATOM 725 C CA . GLU A 1 93 ? 7.462 -9.215 6.016 1.00 85.00 93 GLU A CA 1
ATOM 726 C C . GLU A 1 93 ? 5.999 -9.199 5.576 1.00 85.00 93 GLU A C 1
ATOM 728 O O . GLU A 1 93 ? 5.187 -8.476 6.154 1.00 85.00 93 GLU A O 1
ATOM 733 N N . LYS A 1 94 ? 5.642 -10.033 4.592 1.00 82.44 94 LYS A N 1
ATOM 734 C CA . LYS A 1 94 ? 4.259 -10.226 4.150 1.00 82.44 94 LYS A CA 1
ATOM 735 C C . LYS A 1 94 ? 3.367 -10.748 5.275 1.00 82.44 94 LYS A C 1
ATOM 737 O O . LYS A 1 94 ? 2.257 -10.246 5.450 1.00 82.44 94 LYS A O 1
ATOM 742 N N . ASP A 1 95 ? 3.821 -11.759 6.008 1.00 85.94 95 ASP A N 1
ATOM 743 C CA . ASP A 1 95 ? 3.042 -12.344 7.099 1.00 85.94 95 ASP A CA 1
ATOM 744 C C . ASP A 1 95 ? 2.913 -11.364 8.269 1.00 85.94 95 ASP A C 1
ATOM 746 O O . ASP A 1 95 ? 1.832 -11.217 8.843 1.00 85.94 95 ASP A O 1
ATOM 750 N N . ASN A 1 96 ? 3.978 -10.616 8.569 1.00 89.06 96 ASN A N 1
ATOM 751 C CA . ASN A 1 96 ? 3.926 -9.536 9.548 1.00 89.06 96 ASN A CA 1
ATOM 752 C C . ASN A 1 96 ? 2.921 -8.447 9.134 1.00 89.06 96 ASN A C 1
ATOM 754 O O . ASN A 1 96 ? 2.060 -8.072 9.929 1.00 89.06 96 ASN A O 1
ATOM 758 N N . LEU A 1 97 ? 2.960 -7.999 7.875 1.00 86.38 97 LEU A N 1
ATOM 759 C CA . LEU A 1 97 ? 2.014 -7.014 7.349 1.00 86.38 97 LEU A CA 1
ATOM 760 C C . LEU A 1 97 ? 0.568 -7.504 7.501 1.00 86.38 97 LEU A C 1
ATOM 762 O O . LEU A 1 97 ? -0.267 -6.787 8.046 1.00 86.38 97 LEU A O 1
ATOM 766 N N . ARG A 1 98 ? 0.297 -8.763 7.141 1.00 84.94 98 ARG A N 1
ATOM 767 C CA . ARG A 1 98 ? -1.023 -9.387 7.307 1.00 84.94 98 ARG A CA 1
ATOM 768 C C . ARG A 1 98 ? -1.477 -9.430 8.771 1.00 84.94 98 ARG A C 1
ATOM 770 O O . ARG A 1 98 ? -2.655 -9.217 9.058 1.00 84.94 98 ARG A O 1
ATOM 777 N N . ASN A 1 99 ? -0.564 -9.701 9.702 1.00 89.94 99 ASN A N 1
ATOM 778 C CA . ASN A 1 99 ? -0.869 -9.697 11.133 1.00 89.94 99 ASN A CA 1
ATOM 779 C C . ASN A 1 99 ? -1.207 -8.291 11.644 1.00 89.94 99 ASN A C 1
ATOM 781 O O . ASN A 1 99 ? -2.121 -8.138 12.454 1.00 89.94 99 ASN A O 1
ATOM 785 N N . ILE A 1 100 ? -0.494 -7.263 11.178 1.00 90.25 100 ILE A N 1
ATOM 786 C CA . ILE A 1 100 ? -0.784 -5.866 11.523 1.00 90.25 100 ILE A CA 1
ATOM 787 C C . ILE A 1 100 ? -2.131 -5.431 10.934 1.00 90.25 100 I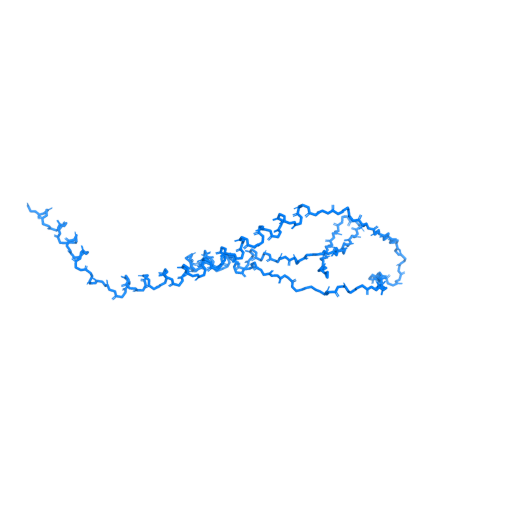LE A C 1
ATOM 789 O O . ILE A 1 100 ? -2.942 -4.848 11.649 1.00 90.25 100 ILE A O 1
ATOM 793 N N . GLU A 1 101 ? -2.420 -5.771 9.677 1.00 87.94 101 GLU A N 1
ATOM 794 C CA . GLU A 1 101 ? -3.718 -5.508 9.038 1.00 87.94 101 GLU A CA 1
ATOM 795 C C . GLU A 1 101 ? -4.876 -6.127 9.834 1.00 87.94 101 GLU A C 1
ATOM 797 O O . GLU A 1 101 ? -5.870 -5.456 10.117 1.00 87.94 101 GLU A O 1
ATOM 802 N N . ALA A 1 102 ? -4.732 -7.385 10.263 1.00 88.88 102 ALA A N 1
ATOM 803 C CA . ALA A 1 102 ? -5.731 -8.062 11.084 1.00 88.88 102 ALA A CA 1
ATOM 804 C C . ALA A 1 102 ? -5.949 -7.358 12.435 1.00 88.88 102 ALA A C 1
ATOM 806 O O . ALA A 1 102 ? -7.088 -7.209 12.880 1.00 88.88 102 ALA A O 1
ATOM 807 N N . GLN A 1 103 ? -4.876 -6.875 13.069 1.00 92.31 103 GLN A N 1
ATOM 808 C CA . GLN A 1 103 ? -4.975 -6.101 14.308 1.00 92.31 103 GLN A CA 1
ATOM 809 C C . GLN A 1 103 ? -5.689 -4.761 14.101 1.00 92.31 103 GLN A C 1
ATOM 811 O O . GLN A 1 103 ? -6.508 -4.381 14.936 1.00 92.31 103 GLN A O 1
ATOM 816 N N . ILE A 1 104 ? -5.425 -4.053 12.997 1.00 89.94 104 ILE A N 1
ATOM 817 C CA . ILE A 1 104 ? -6.116 -2.795 12.669 1.00 89.94 104 ILE A CA 1
ATOM 818 C C . ILE A 1 104 ? -7.618 -3.046 12.471 1.00 89.94 104 ILE A C 1
ATOM 820 O O . ILE A 1 104 ? -8.438 -2.305 13.010 1.00 89.94 104 ILE A O 1
ATOM 824 N N . LEU A 1 105 ? -7.994 -4.120 11.768 1.00 88.00 105 LEU A N 1
ATOM 825 C CA . LEU A 1 105 ? -9.399 -4.496 11.564 1.00 88.00 105 LEU A CA 1
ATOM 826 C C . LEU A 1 105 ? -10.107 -4.892 12.872 1.00 88.00 105 LEU A C 1
ATOM 828 O O . LEU A 1 105 ? -11.263 -4.512 13.079 1.00 88.00 105 LEU A O 1
ATOM 832 N N . SER A 1 106 ? -9.417 -5.603 13.772 1.00 91.44 106 SER A N 1
ATOM 833 C CA . SER A 1 106 ? -9.935 -5.897 15.119 1.00 91.44 106 SER A CA 1
ATOM 834 C C . SER A 1 106 ? -10.207 -4.608 15.885 1.00 91.44 106 SER A C 1
ATOM 836 O O . SER A 1 106 ? -11.330 -4.378 16.328 1.00 91.44 106 SER A O 1
ATOM 838 N N . LYS A 1 107 ? -9.214 -3.710 15.943 1.00 91.81 107 LYS A N 1
ATOM 839 C CA . LYS A 1 107 ? -9.341 -2.420 16.629 1.00 91.81 107 LYS A CA 1
ATOM 840 C C . LYS A 1 107 ? -10.464 -1.568 16.063 1.00 91.81 107 LYS A C 1
ATOM 842 O O . LYS A 1 107 ? -11.195 -0.960 16.831 1.00 91.81 107 LYS A O 1
ATOM 847 N N . ARG A 1 108 ? -10.649 -1.546 14.741 1.00 87.94 108 ARG A N 1
ATOM 848 C CA . ARG A 1 108 ? -11.780 -0.846 14.118 1.00 87.94 108 ARG A CA 1
ATOM 849 C C . ARG A 1 108 ? -13.113 -1.363 14.660 1.00 87.94 108 ARG A C 1
ATOM 851 O O . ARG A 1 108 ? -13.968 -0.572 15.035 1.00 87.94 108 ARG A O 1
ATOM 858 N N . THR A 1 109 ? -13.261 -2.681 14.750 1.00 88.94 109 THR A N 1
ATOM 859 C CA . THR A 1 109 ? -14.482 -3.314 15.269 1.00 88.94 109 THR A CA 1
ATOM 860 C C . THR A 1 109 ? -14.693 -2.997 16.752 1.00 88.94 109 THR A C 1
ATOM 862 O O . THR A 1 109 ? -15.809 -2.697 17.172 1.00 88.94 109 THR A O 1
ATOM 865 N N . GLU A 1 110 ? -13.621 -3.029 17.545 1.00 92.12 110 GLU A N 1
ATOM 866 C CA . GLU A 1 110 ? -13.646 -2.667 18.966 1.00 92.12 110 GLU A CA 1
ATOM 867 C C . GLU A 1 110 ? -14.045 -1.199 19.175 1.00 92.12 110 GLU A C 1
ATOM 869 O O . GLU A 1 110 ? -14.907 -0.917 20.004 1.00 92.12 110 GLU A O 1
ATOM 874 N N . ILE A 1 111 ? -13.480 -0.279 18.385 1.00 89.69 111 ILE A N 1
ATOM 875 C CA . ILE A 1 111 ? -13.798 1.155 18.417 1.00 89.69 111 ILE A CA 1
ATOM 876 C C . ILE A 1 111 ? -15.267 1.392 18.056 1.00 89.69 111 ILE A C 1
ATOM 878 O O . ILE A 1 111 ? -15.953 2.086 18.799 1.00 89.69 111 ILE A O 1
ATOM 882 N N . SER A 1 112 ? -15.782 0.778 16.984 1.00 87.06 112 SER A N 1
ATOM 883 C CA . SER A 1 112 ? -17.195 0.921 16.600 1.00 87.06 112 SER A CA 1
ATOM 884 C C . SER A 1 112 ? -18.156 0.378 17.662 1.00 87.06 112 SER A C 1
ATOM 886 O O . SER A 1 112 ? -19.227 0.940 17.880 1.00 87.06 112 SER A O 1
ATOM 888 N N . LYS A 1 113 ? -17.788 -0.709 18.353 1.00 90.00 113 LYS A N 1
ATOM 889 C CA . LYS A 1 113 ? -18.584 -1.229 19.471 1.00 90.00 113 LYS A CA 1
ATOM 890 C C . LYS A 1 113 ? -18.583 -0.252 20.649 1.00 90.00 113 LYS A C 1
ATOM 892 O O . LYS A 1 113 ? -19.637 0.037 21.207 1.00 90.00 113 LYS A O 1
ATOM 897 N N . PHE A 1 114 ? -17.409 0.255 21.008 1.00 91.25 114 PHE A N 1
ATOM 898 C CA . PHE A 1 114 ? -17.260 1.191 22.114 1.00 91.25 114 PHE A CA 1
ATOM 899 C C . PHE A 1 114 ? -17.950 2.539 21.838 1.00 91.25 114 PHE A C 1
ATOM 901 O O . PHE A 1 114 ? -18.537 3.108 22.752 1.00 91.25 114 PHE A O 1
ATOM 908 N N . GLU A 1 115 ? -17.957 3.024 20.591 1.00 89.06 115 GLU A N 1
ATOM 909 C CA . GLU A 1 115 ? -18.718 4.215 20.178 1.00 89.06 115 GLU A CA 1
ATOM 910 C C . GLU A 1 115 ? -20.210 4.075 20.519 1.00 89.06 115 GLU A C 1
ATOM 912 O O . GLU A 1 115 ? -20.802 4.988 21.094 1.00 89.06 115 GLU A O 1
ATOM 917 N N . ALA A 1 116 ? -20.811 2.918 20.222 1.00 87.38 116 ALA A N 1
ATOM 918 C CA . ALA A 1 116 ? -22.220 2.664 20.517 1.00 87.38 116 ALA A CA 1
ATOM 919 C C . ALA A 1 116 ? -22.513 2.714 22.029 1.00 87.38 116 ALA A C 1
ATOM 921 O O . ALA A 1 116 ? -23.460 3.380 22.449 1.00 87.38 116 ALA A O 1
ATOM 922 N N . GLU A 1 117 ? -21.669 2.070 22.842 1.00 90.69 117 GLU A N 1
ATOM 923 C CA . GLU A 1 117 ? -21.774 2.086 24.309 1.00 90.69 117 GLU A CA 1
ATOM 924 C C . GLU A 1 117 ? -21.587 3.509 24.872 1.00 90.69 117 GLU A C 1
ATOM 926 O O . GLU A 1 117 ? -22.323 3.948 25.758 1.00 90.69 117 GLU A O 1
ATOM 931 N N . TYR A 1 118 ? -20.631 4.266 24.327 1.00 88.62 118 TYR A N 1
ATOM 932 C CA . TYR A 1 118 ? -20.362 5.646 24.723 1.00 88.62 118 TYR A CA 1
ATOM 933 C C . TYR A 1 118 ? -21.553 6.573 24.442 1.00 88.62 118 TYR A C 1
ATOM 935 O O . TYR A 1 118 ? -21.936 7.361 25.311 1.00 88.62 118 TYR A O 1
ATOM 943 N N . ILE A 1 119 ? -22.164 6.471 23.256 1.00 86.75 119 ILE A N 1
ATOM 944 C CA . ILE A 1 119 ? -23.339 7.271 22.880 1.00 86.75 119 ILE A CA 1
ATOM 945 C C . ILE A 1 119 ? -24.521 6.975 23.814 1.00 86.75 119 ILE A C 1
ATOM 947 O O . ILE A 1 119 ? -25.188 7.911 24.259 1.00 86.75 119 ILE A O 1
ATOM 951 N N . GLU A 1 120 ? -24.753 5.705 24.158 1.00 88.38 120 GLU A N 1
ATOM 952 C CA . GLU A 1 120 ? -25.822 5.295 25.077 1.00 88.38 120 GLU A CA 1
ATOM 953 C C . GLU A 1 120 ? -25.637 5.907 26.476 1.00 88.38 120 GLU A C 1
ATOM 955 O O . GLU A 1 120 ? -26.542 6.559 27.004 1.00 88.38 120 GLU A O 1
ATOM 960 N N . VAL A 1 121 ? -24.439 5.784 27.057 1.00 89.56 121 VAL A N 1
ATOM 961 C CA . VAL A 1 121 ? -24.132 6.347 28.383 1.00 89.56 121 VAL A CA 1
ATOM 962 C C . VAL A 1 121 ? -24.211 7.878 28.376 1.00 89.56 121 VAL A C 1
ATOM 964 O O . VAL A 1 121 ? -24.740 8.484 29.314 1.00 89.56 121 VAL A O 1
ATOM 967 N N . LYS A 1 122 ? -23.726 8.527 27.310 1.00 86.81 122 LYS A N 1
ATOM 968 C CA . LYS A 1 122 ? -23.790 9.987 27.144 1.00 86.81 122 LYS A CA 1
ATOM 969 C C . LYS A 1 122 ? -25.237 10.481 27.072 1.00 86.81 122 LYS A C 1
ATOM 971 O O . LYS A 1 122 ? -25.553 11.507 27.681 1.00 86.81 122 LYS A O 1
ATOM 976 N N . ALA A 1 123 ? -26.120 9.751 26.389 1.00 86.19 123 ALA A N 1
ATOM 977 C CA . ALA A 1 123 ? -27.547 10.059 26.339 1.00 86.19 123 ALA A CA 1
ATOM 978 C C . ALA A 1 123 ? -28.198 9.940 27.726 1.00 86.19 123 ALA A C 1
ATOM 980 O O . ALA A 1 123 ? -28.834 10.893 28.171 1.00 86.19 123 ALA A O 1
ATOM 981 N N . MET A 1 124 ? -27.944 8.853 28.467 1.00 81.88 124 MET A N 1
ATOM 982 C CA . MET A 1 124 ? -28.479 8.667 29.826 1.00 81.88 124 MET A CA 1
ATOM 983 C C . MET A 1 124 ? -28.077 9.797 30.785 1.00 81.88 124 MET A C 1
ATOM 985 O O . MET A 1 124 ? -28.911 10.288 31.548 1.00 81.88 124 MET A O 1
ATOM 989 N N . LEU A 1 125 ? -26.816 10.237 30.730 1.00 81.88 125 LEU A N 1
ATOM 990 C CA . LEU A 1 125 ? -26.313 11.351 31.541 1.00 81.88 125 LEU A CA 1
ATOM 991 C C . LEU A 1 125 ? -26.926 12.702 31.147 1.00 81.88 125 LEU A C 1
ATOM 993 O O . LEU A 1 125 ? -27.082 13.572 32.001 1.00 81.88 125 LEU A O 1
ATOM 997 N N . THR A 1 126 ? -27.271 12.883 29.871 1.00 79.56 126 THR A N 1
ATOM 998 C CA . THR A 1 126 ? -27.833 14.141 29.357 1.00 79.56 126 THR A CA 1
ATOM 999 C C . THR A 1 126 ? -29.348 14.223 29.576 1.00 79.56 126 THR A C 1
ATOM 1001 O O . THR A 1 126 ? -29.858 15.287 29.920 1.00 79.56 126 THR A O 1
ATOM 1004 N N . GLU A 1 127 ? -30.076 13.111 29.427 1.00 67.94 127 GLU A N 1
ATOM 1005 C CA . GLU A 1 127 ? -31.531 13.038 29.635 1.00 67.94 127 GLU A CA 1
ATOM 1006 C C . GLU A 1 127 ? -31.924 12.935 31.117 1.00 67.94 127 GLU A C 1
ATOM 1008 O O . GLU A 1 127 ? -33.050 13.276 31.478 1.00 67.94 127 GLU A O 1
ATOM 1013 N N . SER A 1 128 ? -31.000 12.528 31.993 1.00 52.38 128 SER A N 1
ATOM 1014 C CA . SER A 1 128 ? -31.231 12.434 33.438 1.00 52.38 128 SER A CA 1
ATOM 1015 C C . SER A 1 128 ? -30.465 13.511 34.221 1.00 52.38 128 SER A C 1
ATOM 1017 O O . SER A 1 128 ? -29.471 13.191 34.875 1.00 52.38 128 SER A O 1
ATOM 1019 N N . PRO A 1 129 ? -30.948 14.767 34.327 1.00 52.12 129 PRO A N 1
ATOM 1020 C CA . PRO A 1 129 ? -30.436 15.701 35.334 1.00 52.12 129 PRO A CA 1
ATOM 1021 C C . PRO A 1 129 ? -30.838 15.302 36.772 1.00 52.12 129 PRO A C 1
ATOM 1023 O O . PRO A 1 129 ? -30.695 16.089 37.704 1.00 52.12 129 PRO A O 1
ATOM 1026 N N . THR A 1 130 ? -31.376 14.097 36.985 1.00 52.91 130 THR A N 1
ATOM 1027 C CA . THR A 1 130 ? -32.028 13.684 38.234 1.00 52.91 130 THR A CA 1
ATOM 1028 C C . THR A 1 130 ? -31.473 12.364 38.767 1.00 52.91 130 THR A C 1
ATOM 1030 O O . THR A 1 130 ? -32.224 11.486 39.177 1.00 52.91 130 THR A O 1
ATOM 1033 N N . HIS A 1 131 ? -30.148 12.204 38.800 1.00 48.47 131 HIS A N 1
ATOM 1034 C CA . HIS A 1 131 ? -29.550 11.205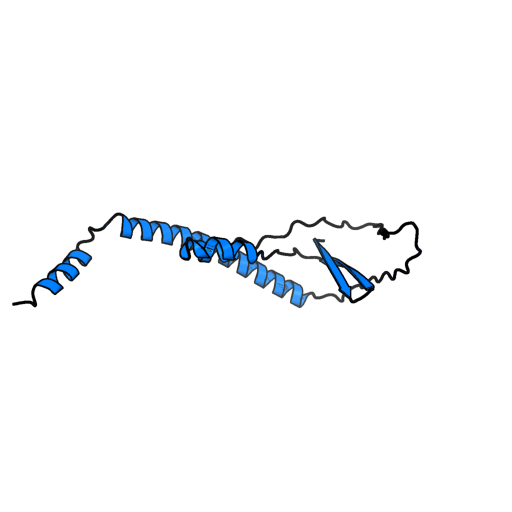 39.687 1.00 48.47 131 HIS A CA 1
ATOM 1035 C C . HIS A 1 131 ? -29.325 11.856 41.068 1.00 48.47 131 HIS A C 1
ATOM 1037 O O . HIS A 1 131 ? -28.560 12.821 41.161 1.00 48.47 131 HIS A O 1
ATOM 1043 N N . PRO A 1 132 ? -29.948 11.361 42.157 1.00 52.12 132 PRO A N 1
ATOM 1044 C CA . PRO A 1 132 ? -29.950 12.021 43.472 1.00 52.12 132 PRO A CA 1
ATOM 1045 C C . PRO A 1 132 ? -28.559 12.217 44.107 1.00 52.12 132 PRO A C 1
ATOM 1047 O O . PRO A 1 132 ? -28.422 12.963 45.074 1.00 52.12 132 PRO A O 1
ATOM 1050 N N . LEU A 1 133 ? -27.510 11.607 43.545 1.00 50.91 133 LEU A N 1
ATOM 1051 C CA . LEU A 1 133 ? -26.125 11.787 43.987 1.00 50.91 133 LEU A CA 1
ATOM 1052 C C . LEU A 1 133 ? -25.518 13.135 43.556 1.00 50.91 133 LEU A C 1
ATOM 1054 O O . LEU A 1 133 ? -24.692 13.672 44.287 1.00 50.91 133 LEU A O 1
ATOM 1058 N N . LEU A 1 134 ? -25.950 13.731 42.435 1.00 49.69 134 LEU A N 1
ATOM 1059 C CA . LEU A 1 134 ? -25.484 15.070 42.030 1.00 49.69 134 LEU A CA 1
ATOM 1060 C C . LEU A 1 134 ? -26.221 16.191 42.774 1.00 49.69 134 LEU A C 1
ATOM 1062 O O . LEU A 1 134 ? -25.626 17.223 43.081 1.00 49.69 134 LEU A O 1
ATOM 1066 N N . THR A 1 135 ? -27.486 15.973 43.151 1.00 46.22 135 THR A N 1
ATOM 1067 C CA . THR A 1 135 ? -28.223 16.910 44.012 1.00 46.22 135 THR A CA 1
ATOM 1068 C C . THR A 1 135 ? -27.619 16.979 45.417 1.00 46.22 135 THR A C 1
ATOM 1070 O O . THR A 1 135 ? -27.573 18.060 45.997 1.00 46.22 135 THR A O 1
ATOM 1073 N N . ALA A 1 136 ? -27.089 15.870 45.947 1.00 49.00 136 ALA A N 1
AT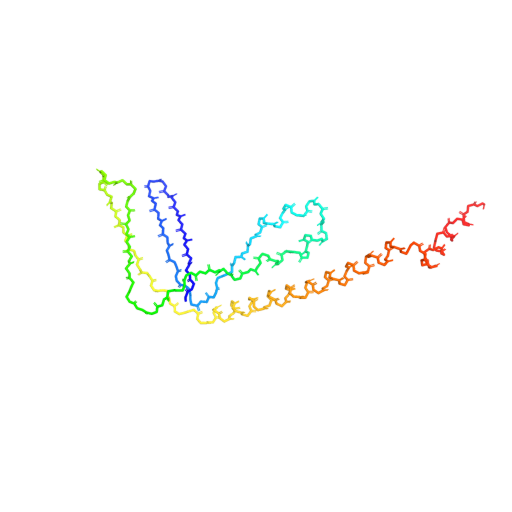OM 1074 C CA . ALA A 1 136 ? -26.416 15.864 47.246 1.00 49.00 136 ALA A CA 1
ATOM 1075 C C . ALA A 1 136 ? -25.141 16.732 47.249 1.00 49.00 136 ALA A C 1
ATOM 1077 O O . ALA A 1 136 ? -24.966 17.549 48.148 1.00 49.00 136 ALA A O 1
ATOM 1078 N N . VAL A 1 137 ? -24.306 16.646 46.205 1.00 53.72 137 VAL A N 1
ATOM 1079 C CA . VAL A 1 137 ? -23.082 17.469 46.087 1.00 53.72 137 VAL A CA 1
ATOM 1080 C C . VAL A 1 137 ? -23.409 18.956 45.865 1.00 53.72 137 VAL A C 1
ATOM 1082 O O . VAL A 1 137 ? -22.712 19.839 46.367 1.00 53.72 137 VAL A O 1
ATOM 1085 N N . ALA A 1 138 ? -24.502 19.260 45.159 1.00 50.12 138 ALA A N 1
ATOM 1086 C CA . ALA A 1 138 ? -24.942 20.637 44.930 1.00 50.12 138 ALA A CA 1
ATOM 1087 C C . ALA A 1 138 ? -25.588 21.302 46.166 1.00 50.12 138 ALA A C 1
ATOM 1089 O O . ALA A 1 138 ? -25.597 22.530 46.260 1.00 50.12 138 ALA A O 1
ATOM 1090 N N . LEU A 1 139 ? -26.131 20.524 47.108 1.00 50.53 139 LEU A N 1
ATOM 1091 C CA . LEU A 1 139 ? -26.723 21.052 48.344 1.00 50.53 139 LEU A CA 1
ATOM 1092 C C . LEU A 1 139 ? -25.691 21.227 49.467 1.00 50.53 139 LEU A C 1
ATOM 1094 O O . LEU A 1 139 ? -25.808 22.177 50.240 1.00 50.53 139 LEU A O 1
ATOM 1098 N N . ASP A 1 140 ? -24.650 20.394 49.511 1.00 45.56 140 ASP A N 1
ATOM 1099 C CA . ASP A 1 140 ? -23.606 20.455 50.548 1.00 45.56 140 ASP A CA 1
ATOM 1100 C C . ASP A 1 140 ? -22.671 21.675 50.389 1.00 45.56 140 ASP A C 1
ATOM 1102 O O . ASP A 1 140 ? -22.100 22.192 51.345 1.00 45.56 140 ASP A O 1
ATOM 1106 N N . THR A 1 141 ? -22.572 22.232 49.177 1.00 51.31 141 THR A N 1
ATOM 1107 C CA . THR A 1 141 ? -21.778 23.448 48.908 1.00 51.31 141 THR A CA 1
ATOM 1108 C C . THR A 1 141 ? -22.507 24.757 49.232 1.00 51.31 141 THR A C 1
ATOM 1110 O O . THR A 1 141 ? -21.883 25.816 49.225 1.00 51.31 141 THR A O 1
ATOM 1113 N N . LYS A 1 142 ? -23.810 24.715 49.555 1.00 49.22 142 LYS A N 1
ATOM 1114 C CA . LYS A 1 142 ? -24.607 25.903 49.920 1.00 49.22 142 LYS A CA 1
ATOM 1115 C C . LYS A 1 142 ? -24.807 26.099 51.425 1.00 49.22 142 LYS A C 1
ATOM 1117 O O . LYS A 1 142 ? -25.272 27.168 51.810 1.00 49.22 142 LYS A O 1
ATOM 1122 N N . SER A 1 143 ? -24.462 25.130 52.279 1.00 49.12 143 SER A N 1
ATOM 1123 C CA . SER A 1 143 ? -24.640 25.259 53.738 1.00 49.12 143 SER A CA 1
ATOM 1124 C C . SER A 1 143 ? -23.422 25.811 54.487 1.00 49.12 143 SER A C 1
ATOM 1126 O O . SER A 1 143 ? -23.492 25.987 55.700 1.00 49.12 143 SER A O 1
ATOM 1128 N N . VAL A 1 144 ? -22.321 26.125 53.796 1.00 48.38 144 VAL A N 1
ATOM 1129 C CA . VAL A 1 144 ? -21.133 26.778 54.380 1.00 48.38 144 VAL A CA 1
ATOM 1130 C C . VAL A 1 144 ? -21.082 28.234 53.913 1.00 48.38 144 VAL A C 1
ATOM 1132 O O . VAL A 1 144 ? -20.183 28.664 53.196 1.00 48.38 144 VAL A O 1
ATOM 1135 N N . SER A 1 145 ? -22.126 29.000 54.216 1.00 49.50 145 SER A N 1
ATOM 1136 C CA . SER A 1 145 ? -22.181 30.447 53.968 1.00 49.50 145 SER A CA 1
ATOM 1137 C C . SER A 1 145 ? -23.170 31.105 54.929 1.00 49.50 145 SER A C 1
ATOM 1139 O O . SER A 1 145 ? -24.191 31.625 54.491 1.00 49.50 145 SER A O 1
ATOM 1141 N N . HIS A 1 146 ? -22.899 31.050 56.233 1.00 40.69 146 HIS A N 1
ATOM 1142 C CA . HIS A 1 146 ? -23.433 32.007 57.204 1.00 40.69 146 HIS A CA 1
ATOM 1143 C C . HIS A 1 146 ? -22.510 32.124 58.411 1.00 40.69 146 HIS A C 1
ATOM 1145 O O . HIS A 1 146 ? -21.997 31.074 58.857 1.00 40.69 146 HIS A O 1
#